Protein AF-A0A2S5M9X0-F1 (afdb_monomer_lite)

pLDDT: mean 70.29, std 8.51, range [43.97, 81.0]

Secondary structure (DSSP, 8-state):
-HHHHHHHHHHHHHTTPPPPPPPHHHHHHHHHHHHS--TT---

Foldseek 3Di:
DVVVQVVQCVVCVVVVHHRDDDDPVRVVVVVVCVVVPDPPPDD

Radius of gyration: 12.11 Å; chains: 1; bounding box: 27×27×16 Å

Structure (mmCIF, N/CA/C/O backbone):
data_AF-A0A2S5M9X0-F1
#
_entry.id   AF-A0A2S5M9X0-F1
#
loop_
_atom_site.group_PDB
_atom_site.id
_atom_site.type_symbol
_atom_site.label_atom_id
_atom_site.label_alt_id
_atom_site.label_comp_id
_atom_site.label_asym_id
_atom_site.label_entity_id
_atom_site.label_seq_id
_atom_site.pdbx_PDB_ins_code
_atom_site.Cartn_x
_atom_site.Cartn_y
_atom_site.Cartn_z
_atom_site.occupancy
_atom_site.B_iso_or_equiv
_atom_site.auth_seq_id
_atom_site.auth_comp_id
_atom_site.auth_asym_id
_atom_site.auth_atom_id
_atom_site.pdbx_PDB_model_num
ATOM 1 N N . MET A 1 1 ? 7.942 -1.747 6.922 1.00 57.97 1 MET A N 1
ATOM 2 C CA . MET A 1 1 ? 7.402 -1.079 5.717 1.00 57.97 1 MET A CA 1
ATOM 3 C C . MET A 1 1 ? 5.899 -1.305 5.546 1.00 57.97 1 MET A C 1
ATOM 5 O O . MET A 1 1 ? 5.181 -0.316 5.491 1.00 57.97 1 MET A O 1
ATOM 9 N N . LEU A 1 2 ? 5.380 -2.540 5.623 1.00 61.56 2 LEU A N 1
ATOM 10 C CA . LEU A 1 2 ? 3.924 -2.799 5.589 1.00 61.56 2 LEU A CA 1
ATOM 11 C C . LEU A 1 2 ? 3.117 -2.068 6.680 1.00 61.56 2 LEU A C 1
ATOM 13 O O . LEU A 1 2 ? 2.025 -1.596 6.401 1.00 61.56 2 LEU A O 1
ATOM 17 N N . LYS A 1 3 ? 3.667 -1.884 7.892 1.00 64.44 3 LYS A N 1
ATOM 18 C CA . LYS A 1 3 ? 3.009 -1.100 8.960 1.00 64.44 3 LYS A CA 1
ATOM 19 C C . LYS A 1 3 ? 2.808 0.378 8.610 1.00 64.44 3 LYS A C 1
ATOM 21 O O . LYS A 1 3 ? 1.790 0.940 8.988 1.00 64.44 3 LYS A O 1
ATOM 26 N N . ALA A 1 4 ? 3.752 0.998 7.898 1.00 65.44 4 ALA A N 1
ATOM 27 C CA . ALA A 1 4 ? 3.655 2.407 7.510 1.00 65.44 4 ALA A CA 1
ATOM 28 C C . ALA A 1 4 ? 2.612 2.601 6.399 1.00 65.44 4 ALA A C 1
ATOM 30 O O . ALA A 1 4 ? 1.783 3.503 6.483 1.00 65.44 4 ALA A O 1
ATOM 31 N N . TYR A 1 5 ? 2.589 1.694 5.416 1.00 65.56 5 TYR A N 1
ATOM 32 C CA . TYR A 1 5 ? 1.534 1.667 4.404 1.00 65.56 5 TYR A CA 1
ATOM 33 C C . TYR A 1 5 ? 0.162 1.362 5.022 1.00 65.56 5 TYR A C 1
ATOM 35 O O . TYR A 1 5 ? -0.799 2.074 4.757 1.00 65.56 5 TYR A O 1
ATOM 43 N N . ALA A 1 6 ? 0.066 0.371 5.912 1.00 70.25 6 ALA A N 1
ATOM 44 C CA . ALA A 1 6 ? -1.180 0.038 6.602 1.00 70.25 6 ALA A CA 1
ATOM 45 C C . ALA A 1 6 ? -1.698 1.203 7.461 1.00 70.25 6 ALA A C 1
ATOM 47 O O . ALA A 1 6 ? -2.895 1.475 7.448 1.00 70.25 6 ALA A O 1
ATOM 48 N N . ALA A 1 7 ? -0.808 1.930 8.146 1.00 71.56 7 ALA A N 1
ATOM 49 C CA . ALA A 1 7 ? -1.163 3.143 8.879 1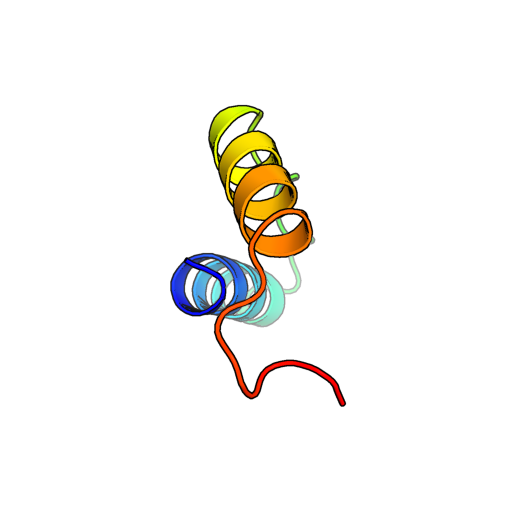.00 71.56 7 ALA A CA 1
ATOM 50 C C . ALA A 1 7 ? -1.700 4.237 7.943 1.00 71.56 7 ALA A C 1
ATOM 52 O O . ALA A 1 7 ? -2.735 4.828 8.238 1.00 71.56 7 ALA A O 1
ATOM 53 N N . HIS A 1 8 ? -1.072 4.448 6.782 1.00 70.06 8 HIS A N 1
ATOM 54 C CA . HIS A 1 8 ? -1.564 5.392 5.775 1.00 70.06 8 HIS A CA 1
ATOM 55 C C . HIS A 1 8 ? -2.939 4.984 5.221 1.00 70.06 8 HIS A C 1
ATOM 57 O O . HIS A 1 8 ? -3.837 5.816 5.101 1.00 70.06 8 HIS A O 1
ATOM 63 N N . VAL A 1 9 ? -3.145 3.695 4.935 1.00 73.31 9 VAL A N 1
ATOM 64 C CA . VAL A 1 9 ? -4.448 3.180 4.492 1.00 73.31 9 VAL A CA 1
ATOM 65 C C . VAL A 1 9 ? -5.504 3.370 5.579 1.00 73.31 9 VAL A C 1
ATOM 67 O O . VAL A 1 9 ? -6.602 3.816 5.263 1.00 73.31 9 VAL A O 1
ATOM 70 N N . GLN A 1 10 ? -5.186 3.099 6.848 1.00 75.56 10 GLN A N 1
ATOM 71 C CA . GLN A 1 10 ? -6.115 3.317 7.963 1.00 75.56 10 GLN A CA 1
ATOM 72 C C . GLN A 1 10 ? -6.446 4.800 8.172 1.00 75.56 10 GLN A C 1
ATOM 74 O O . GLN A 1 10 ? -7.606 5.138 8.404 1.00 75.56 10 GLN A O 1
ATOM 79 N N . GLU A 1 11 ? -5.467 5.693 8.051 1.00 78.00 11 GLU A N 1
ATOM 80 C CA . GLU A 1 11 ? -5.662 7.141 8.177 1.00 78.00 11 GLU A CA 1
ATOM 81 C C . GLU A 1 11 ? -6.559 7.699 7.061 1.00 78.00 11 GLU A C 1
ATOM 83 O O . GLU A 1 11 ? -7.432 8.535 7.308 1.00 78.00 11 GLU A O 1
ATOM 88 N N . ARG A 1 12 ? -6.400 7.192 5.833 1.00 80.38 12 ARG A N 1
ATOM 89 C CA . ARG A 1 12 ? -7.240 7.549 4.679 1.00 80.38 12 ARG A CA 1
ATOM 90 C C . ARG A 1 12 ? -8.631 6.921 4.768 1.00 80.38 12 ARG A C 1
ATOM 92 O O . ARG A 1 12 ? -9.622 7.612 4.540 1.00 80.38 12 ARG A O 1
ATOM 99 N N . ALA A 1 13 ? -8.718 5.664 5.202 1.00 79.06 13 ALA A N 1
ATOM 100 C CA . ALA A 1 13 ? -9.982 4.973 5.452 1.00 79.06 13 ALA A CA 1
ATOM 101 C C . ALA A 1 13 ? -10.807 5.659 6.552 1.00 79.06 13 ALA A C 1
ATOM 103 O O . ALA A 1 13 ? -12.026 5.756 6.428 1.00 79.06 13 ALA A O 1
ATOM 104 N N . SER A 1 14 ? -10.148 6.206 7.581 1.00 81.00 14 SER A N 1
ATOM 105 C CA . SER A 1 14 ? -10.799 6.989 8.645 1.00 81.00 14 SER A CA 1
ATOM 106 C C . SER A 1 14 ? -11.408 8.293 8.122 1.00 81.00 14 SER A C 1
ATOM 108 O O . SER A 1 14 ? -12.360 8.809 8.695 1.00 81.00 14 SER A O 1
ATOM 110 N N . GLN A 1 15 ? -10.892 8.802 7.001 1.00 80.94 15 GLN A N 1
ATOM 111 C CA . GLN A 1 15 ? -11.415 9.967 6.288 1.00 80.94 15 GLN A CA 1
ATOM 112 C C . GLN A 1 15 ? -12.418 9.584 5.183 1.00 80.94 15 GLN A C 1
ATOM 114 O O . GLN A 1 15 ? -12.803 10.442 4.395 1.00 80.94 15 GLN A O 1
ATOM 119 N N . GLN A 1 16 ? -12.816 8.305 5.080 1.00 80.50 16 GLN A N 1
ATOM 120 C CA . GLN A 1 16 ? -13.579 7.742 3.952 1.00 80.50 16 GLN A CA 1
ATOM 121 C C . GLN A 1 16 ? -12.958 8.016 2.571 1.00 80.50 16 GLN A C 1
ATOM 123 O O . GLN A 1 16 ? -13.638 7.953 1.545 1.00 80.50 16 GLN A O 1
ATOM 128 N N . LEU A 1 17 ? -11.660 8.311 2.524 1.00 79.00 17 LEU A N 1
ATOM 129 C CA . LEU A 1 17 ? -10.955 8.580 1.285 1.00 79.00 17 LEU A CA 1
ATOM 130 C C . LEU A 1 17 ? -10.249 7.311 0.812 1.00 79.00 17 LEU A C 1
ATOM 132 O O . LEU A 1 17 ? -9.630 6.613 1.620 1.00 79.00 17 LEU A O 1
ATOM 136 N N . PRO A 1 18 ? -10.277 7.023 -0.500 1.00 72.25 18 PRO A N 1
ATOM 137 C CA . PRO A 1 18 ? -9.460 5.953 -1.037 1.00 72.25 18 PRO A CA 1
ATOM 138 C C . PRO A 1 18 ? -7.974 6.234 -0.729 1.00 72.25 18 PRO A C 1
ATOM 140 O O . PRO A 1 18 ? -7.526 7.397 -0.785 1.00 72.25 18 PRO A O 1
ATOM 143 N N . PRO A 1 19 ? -7.207 5.194 -0.352 1.00 72.75 19 PRO A N 1
ATOM 144 C CA . PRO A 1 19 ? -5.776 5.327 -0.121 1.00 72.75 19 PRO A CA 1
ATOM 145 C C . PRO A 1 19 ? -5.080 5.744 -1.416 1.00 72.75 19 PRO A C 1
ATOM 147 O O . PRO A 1 19 ? -5.497 5.352 -2.509 1.00 72.75 19 PRO A O 1
ATOM 150 N N . LEU A 1 20 ? -4.031 6.564 -1.304 1.00 74.12 20 LEU A N 1
ATOM 151 C CA . LEU A 1 20 ? -3.223 6.886 -2.476 1.00 74.12 20 LEU A CA 1
ATOM 152 C C . LEU A 1 20 ? -2.532 5.613 -2.985 1.00 74.12 20 LEU A C 1
ATOM 154 O O . LEU A 1 20 ? -2.173 4.748 -2.178 1.00 74.12 20 LEU A O 1
ATOM 158 N N . PRO A 1 21 ? -2.327 5.494 -4.309 1.00 73.31 21 PRO A N 1
ATOM 159 C CA . PRO A 1 21 ? -1.540 4.401 -4.850 1.00 73.31 21 PRO A CA 1
ATOM 160 C C . PRO A 1 21 ? -0.137 4.426 -4.236 1.00 73.31 21 PRO A C 1
ATOM 162 O O . PRO A 1 21 ? 0.438 5.490 -3.998 1.00 73.31 21 PRO A O 1
ATOM 165 N N . LEU A 1 22 ? 0.410 3.236 -3.991 1.00 71.44 22 LEU A N 1
ATOM 166 C CA . LEU A 1 22 ? 1.800 3.064 -3.579 1.00 71.44 22 LEU A CA 1
ATOM 167 C C . LEU A 1 22 ? 2.717 3.791 -4.576 1.00 71.44 22 LEU A C 1
ATOM 169 O O . LEU A 1 22 ? 2.568 3.638 -5.790 1.00 71.44 22 LEU A O 1
ATOM 173 N N . SER A 1 23 ? 3.673 4.575 -4.073 1.00 75.88 23 SER A N 1
ATOM 174 C CA . SER A 1 23 ? 4.706 5.170 -4.928 1.00 75.88 23 SER A CA 1
ATOM 175 C C . SER A 1 23 ? 5.634 4.086 -5.484 1.00 75.88 23 SER A C 1
ATOM 177 O O . SER A 1 23 ? 5.742 2.999 -4.916 1.00 75.88 23 SER A O 1
ATOM 179 N N . ALA A 1 24 ? 6.346 4.383 -6.575 1.00 75.31 24 ALA A N 1
ATOM 180 C CA . ALA A 1 24 ? 7.278 3.440 -7.199 1.00 75.31 24 ALA A CA 1
ATOM 181 C C . ALA A 1 24 ? 8.316 2.877 -6.206 1.00 75.31 24 ALA A C 1
ATOM 183 O O . ALA A 1 24 ? 8.607 1.686 -6.244 1.00 75.31 24 ALA A O 1
ATOM 184 N N . GLU A 1 25 ? 8.806 3.697 -5.270 1.00 73.81 25 GLU A N 1
ATOM 185 C CA . GLU A 1 25 ? 9.699 3.257 -4.187 1.00 73.81 25 GLU A CA 1
ATOM 186 C C . GLU A 1 25 ? 9.026 2.269 -3.225 1.00 73.81 25 GLU A C 1
ATOM 188 O O . GLU A 1 25 ? 9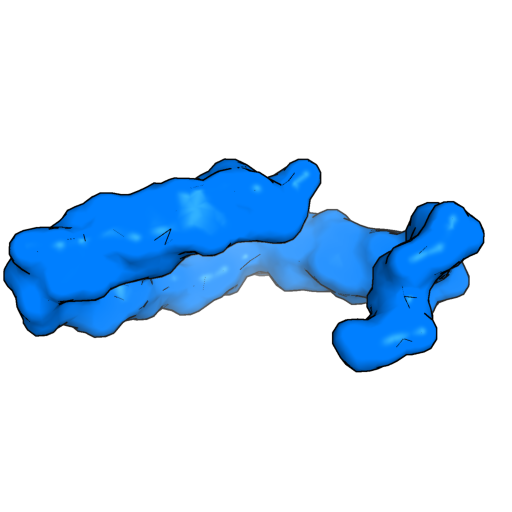.619 1.254 -2.870 1.00 73.81 25 GLU A O 1
ATOM 193 N N . GLN A 1 26 ? 7.768 2.506 -2.842 1.00 72.19 26 GLN A N 1
ATOM 194 C CA . GLN A 1 26 ? 7.037 1.587 -1.963 1.00 72.19 26 GLN A CA 1
ATOM 195 C C . GLN A 1 26 ? 6.718 0.262 -2.667 1.00 72.19 26 GLN A C 1
ATOM 197 O O . GLN A 1 26 ? 6.790 -0.799 -2.047 1.00 72.19 26 GLN A O 1
ATOM 202 N N . VAL A 1 27 ? 6.408 0.308 -3.969 1.00 78.31 27 VAL A N 1
ATOM 203 C CA . VAL A 1 27 ? 6.235 -0.899 -4.789 1.00 78.31 27 VAL A CA 1
ATOM 204 C C . VAL A 1 27 ? 7.560 -1.652 -4.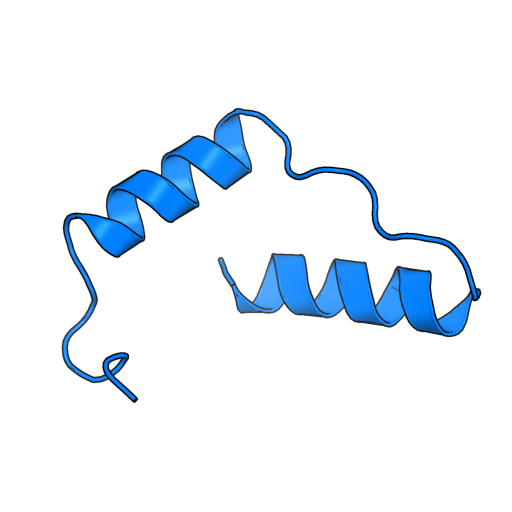921 1.00 78.31 27 VAL A C 1
ATOM 206 O O . VAL A 1 27 ? 7.566 -2.870 -4.775 1.00 78.31 27 VAL A O 1
ATOM 209 N N . ALA A 1 28 ? 8.687 -0.963 -5.126 1.00 77.94 28 ALA A N 1
ATOM 210 C CA . ALA A 1 28 ? 10.006 -1.593 -5.186 1.00 77.94 28 ALA A CA 1
ATOM 211 C C . ALA A 1 28 ? 10.351 -2.309 -3.870 1.00 77.94 28 ALA A C 1
ATOM 213 O O . ALA A 1 28 ? 10.718 -3.482 -3.895 1.00 77.94 28 ALA A O 1
ATOM 214 N N . GLN A 1 29 ? 10.113 -1.661 -2.727 1.00 72.25 29 GLN A N 1
ATOM 215 C CA . GLN A 1 29 ? 10.312 -2.274 -1.411 1.00 72.25 29 GLN A CA 1
ATOM 216 C C . GLN A 1 29 ? 9.378 -3.468 -1.160 1.00 72.25 29 GLN A C 1
ATOM 218 O O . GLN A 1 29 ? 9.790 -4.444 -0.533 1.00 72.25 29 GLN A O 1
ATOM 223 N N . LEU A 1 30 ? 8.135 -3.428 -1.658 1.00 73.31 30 LEU A N 1
ATOM 224 C CA . LEU A 1 30 ? 7.218 -4.570 -1.603 1.00 73.31 30 LEU A CA 1
ATOM 225 C C . LEU A 1 30 ? 7.719 -5.729 -2.473 1.00 73.31 30 LEU A C 1
ATOM 227 O O . LEU A 1 30 ? 7.688 -6.876 -2.042 1.00 73.31 30 LEU A O 1
ATOM 231 N N . VAL A 1 31 ? 8.215 -5.437 -3.676 1.00 76.38 31 VAL A N 1
ATOM 232 C CA . VAL A 1 31 ? 8.786 -6.442 -4.582 1.00 76.38 31 VAL A CA 1
ATOM 233 C C . VAL A 1 31 ? 10.044 -7.073 -3.981 1.00 76.38 31 VAL A C 1
ATOM 235 O O . VAL A 1 31 ? 10.224 -8.281 -4.100 1.00 76.38 31 VAL A O 1
ATOM 238 N N . GLU A 1 32 ? 10.903 -6.301 -3.317 1.00 77.44 32 GLU A N 1
ATOM 239 C CA . GLU A 1 32 ? 12.079 -6.834 -2.617 1.00 77.44 32 GLU A CA 1
ATOM 240 C C . GLU A 1 32 ? 11.702 -7.715 -1.421 1.00 77.44 32 GLU A C 1
ATOM 242 O O . GLU A 1 32 ? 12.301 -8.773 -1.240 1.00 77.44 32 GLU A O 1
ATOM 247 N N . LEU A 1 33 ? 10.670 -7.339 -0.661 1.00 70.00 33 LEU A N 1
ATOM 248 C CA . LEU A 1 33 ? 10.124 -8.163 0.424 1.00 70.00 33 LEU A CA 1
ATOM 249 C C . LEU A 1 33 ? 9.466 -9.447 -0.089 1.00 70.00 33 LEU A C 1
ATOM 251 O O . LEU A 1 33 ? 9.635 -10.492 0.519 1.00 70.00 33 LEU A O 1
ATOM 255 N N . LEU A 1 34 ? 8.759 -9.406 -1.220 1.00 70.75 34 LEU A N 1
ATOM 256 C CA . LEU A 1 34 ? 8.209 -10.611 -1.854 1.00 70.75 34 LEU A CA 1
ATOM 25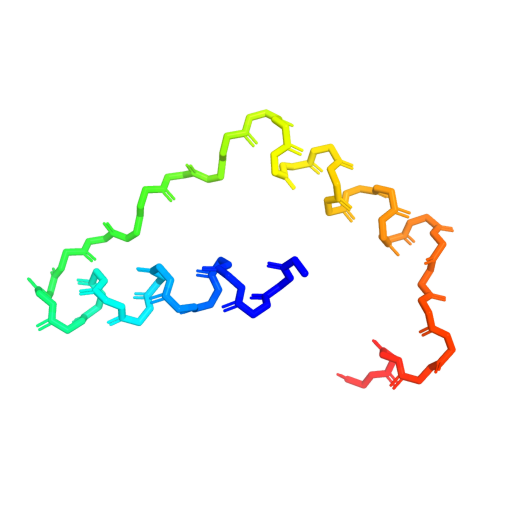7 C C . LEU A 1 34 ? 9.311 -11.534 -2.397 1.00 70.75 34 LEU A C 1
ATOM 259 O O . LEU A 1 34 ? 9.124 -12.746 -2.452 1.00 70.75 34 LEU A O 1
ATOM 263 N N . LYS A 1 35 ? 10.456 -10.972 -2.804 1.00 73.00 35 LYS A N 1
ATOM 264 C CA . LYS A 1 35 ? 11.631 -11.736 -3.255 1.00 73.00 35 LYS A CA 1
ATOM 265 C C . LYS A 1 35 ? 12.434 -12.330 -2.097 1.00 73.00 35 LYS A C 1
ATOM 267 O O . LYS A 1 35 ? 12.985 -13.412 -2.257 1.00 73.00 35 LYS A O 1
ATOM 272 N N . ASN A 1 36 ? 12.507 -11.632 -0.966 1.00 68.31 36 ASN A N 1
ATOM 273 C CA . ASN A 1 36 ? 13.148 -12.085 0.268 1.00 68.31 36 ASN A CA 1
ATOM 274 C C . ASN A 1 36 ? 12.156 -11.975 1.432 1.00 68.31 36 ASN A C 1
ATOM 276 O O . ASN A 1 36 ? 12.293 -11.074 2.269 1.00 68.31 36 ASN A O 1
ATOM 280 N N . PRO A 1 37 ? 11.146 -12.860 1.481 1.00 63.19 37 PRO A N 1
ATOM 281 C CA . PRO A 1 37 ? 10.178 -12.835 2.560 1.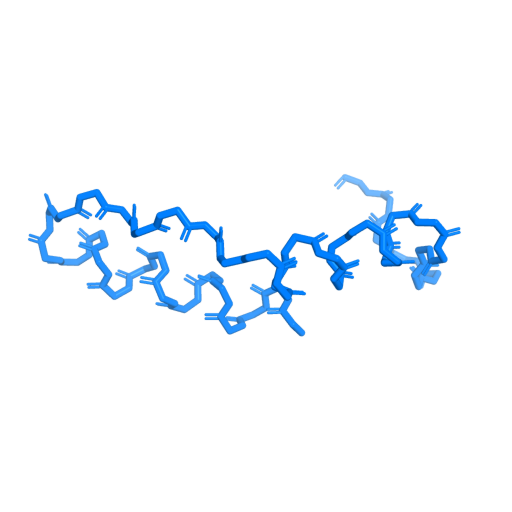00 63.19 37 PRO A CA 1
ATOM 282 C C . PRO A 1 37 ? 10.913 -13.106 3.879 1.00 63.19 37 PRO A C 1
ATOM 284 O O . PRO A 1 37 ? 11.618 -14.116 3.990 1.00 63.19 37 PRO A O 1
ATOM 287 N N . PRO A 1 38 ? 10.810 -12.218 4.885 1.00 62.53 38 PRO A N 1
ATOM 288 C CA . PRO A 1 38 ? 11.324 -12.526 6.208 1.00 62.53 38 PRO A CA 1
ATOM 289 C C . PRO A 1 38 ? 10.601 -13.777 6.719 1.00 62.53 38 PRO A C 1
ATOM 291 O O . PRO A 1 38 ? 9.381 -13.900 6.600 1.00 62.53 38 PRO A O 1
ATOM 294 N N . ALA A 1 39 ? 11.366 -14.733 7.248 1.00 52.88 39 ALA A N 1
ATOM 295 C CA . ALA A 1 39 ? 10.827 -16.005 7.713 1.00 52.88 39 ALA A CA 1
ATOM 296 C C . ALA A 1 39 ? 9.698 -15.767 8.734 1.00 52.88 39 ALA A C 1
ATOM 298 O O . ALA A 1 39 ? 9.948 -15.242 9.820 1.00 52.88 39 ALA A O 1
ATOM 299 N N . GLY A 1 40 ? 8.466 -16.145 8.376 1.00 58.78 40 GLY A N 1
ATOM 300 C CA . GLY A 1 40 ? 7.286 -16.029 9.242 1.00 58.78 40 GLY A CA 1
ATOM 301 C C . GLY A 1 40 ? 6.095 -15.244 8.678 1.00 58.78 40 GLY A C 1
ATOM 302 O O . GLY A 1 40 ? 5.061 -15.213 9.339 1.00 58.78 40 GLY A O 1
ATOM 303 N N . GLU A 1 41 ? 6.192 -14.660 7.480 1.00 53.22 41 GLU A N 1
ATOM 304 C CA . GLU A 1 41 ? 5.104 -13.886 6.845 1.00 53.22 41 GLU A CA 1
ATOM 305 C C . GLU A 1 41 ? 4.397 -14.652 5.699 1.00 53.22 41 GLU A C 1
ATOM 307 O O . GLU A 1 41 ? 3.858 -14.061 4.769 1.00 53.22 41 GLU A O 1
ATOM 312 N N . GLU A 1 42 ? 4.388 -15.990 5.776 1.00 54.53 42 GLU A N 1
ATOM 313 C CA . GLU A 1 42 ? 3.594 -16.891 4.925 1.00 54.53 42 GLU A CA 1
ATOM 314 C C . GLU A 1 42 ? 2.346 -17.385 5.682 1.00 54.53 42 GLU A C 1
ATOM 316 O O . GLU A 1 42 ? 2.344 -18.514 6.173 1.00 54.53 42 GLU A O 1
ATOM 321 N N . LYS A 1 43 ? 1.293 -16.569 5.816 1.00 43.97 43 LYS A N 1
ATOM 322 C CA . LYS A 1 43 ? -0.087 -17.049 6.044 1.00 43.97 43 LYS A CA 1
ATOM 323 C C . LYS A 1 43 ? -1.120 -16.073 5.507 1.00 43.97 43 LYS A C 1
ATOM 325 O O . LYS A 1 43 ? -0.959 -14.859 5.752 1.00 43.97 43 LYS A O 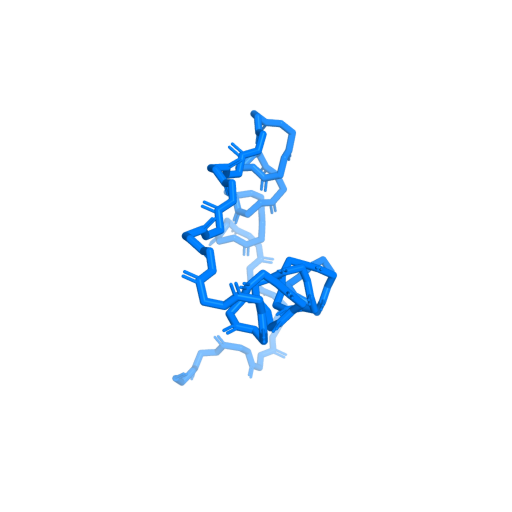1
#

Sequence (43 aa):
MLKAYAAHVQERASQQLPPLPLSAEQVAQLVELLKNPPAGEEK